Protein AF-A0A6P0KZ24-F1 (afdb_monomer_lite)

pLDDT: mean 71.16, std 10.67, range [44.31, 88.38]

Foldseek 3Di:
DVVVVVVVVLVVVLVVQLVCQCVVPLVVLVVVLVVCVVVDDDDPVNVVVSVVVSVVSNVVSVVVSVD

Sequence (67 aa):
MHLLSERLPLQQELMDQAFTEINNNSLQQLAFVIRELQIREMSQQELIEYLREVYQDIQTSVENLKE

Structure (mmCIF, N/CA/C/O backbone):
data_AF-A0A6P0KZ24-F1
#
_entry.id   AF-A0A6P0KZ24-F1
#
loop_
_atom_site.group_PDB
_atom_site.id
_atom_site.type_symbol
_atom_site.label_atom_id
_atom_site.label_alt_id
_atom_site.label_comp_id
_atom_site.label_asym_id
_atom_site.label_entity_id
_atom_site.label_seq_id
_atom_site.pdbx_PDB_ins_code
_atom_site.Cartn_x
_atom_site.Cartn_y
_atom_site.Cartn_z
_atom_site.occupancy
_atom_site.B_iso_or_equiv
_atom_site.auth_seq_id
_atom_site.auth_comp_id
_atom_site.auth_asym_id
_atom_site.auth_atom_id
_atom_site.pdbx_PDB_model_num
ATOM 1 N N . MET A 1 1 ? 20.081 6.830 -34.002 1.00 47.75 1 MET A N 1
ATOM 2 C CA . MET A 1 1 ? 18.616 6.827 -34.219 1.00 47.75 1 MET A CA 1
ATOM 3 C C 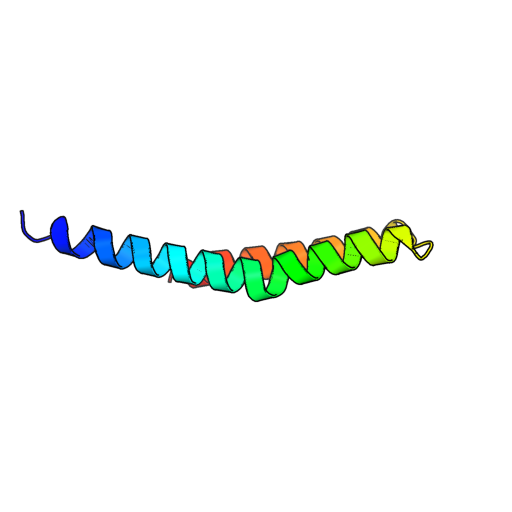. MET A 1 1 ? 17.967 5.440 -34.095 1.00 47.75 1 MET A C 1
ATOM 5 O O . MET A 1 1 ? 16.766 5.373 -34.268 1.00 47.75 1 MET A O 1
ATOM 9 N N . HIS A 1 2 ? 18.693 4.360 -33.754 1.00 49.50 2 HIS A N 1
ATOM 10 C CA . HIS A 1 2 ? 18.083 3.041 -33.473 1.00 49.50 2 HIS A CA 1
ATOM 11 C C . HIS A 1 2 ? 17.880 2.754 -31.969 1.00 49.50 2 HIS A C 1
ATOM 13 O O . HIS A 1 2 ? 16.903 2.127 -31.594 1.00 49.50 2 HIS A O 1
ATOM 19 N N . LEU A 1 3 ? 18.731 3.301 -31.091 1.00 49.75 3 LEU A N 1
ATOM 20 C CA . LEU A 1 3 ? 18.668 3.067 -29.634 1.00 49.75 3 LEU A CA 1
ATOM 21 C C . LEU A 1 3 ? 17.512 3.785 -28.907 1.00 49.75 3 LEU A C 1
ATOM 23 O O . LEU A 1 3 ? 17.173 3.427 -27.785 1.00 49.75 3 LEU A O 1
ATOM 27 N N . LEU A 1 4 ? 16.927 4.824 -29.512 1.00 44.31 4 LEU A N 1
ATOM 28 C CA . LEU A 1 4 ? 15.784 5.556 -28.939 1.00 44.31 4 LEU A CA 1
ATOM 29 C C . LEU A 1 4 ? 14.450 4.863 -29.254 1.00 44.31 4 LEU A C 1
ATOM 31 O O . LEU A 1 4 ? 13.517 4.953 -28.463 1.00 44.31 4 LEU A O 1
ATOM 35 N N . SER A 1 5 ? 14.383 4.149 -30.379 1.00 49.53 5 SER A N 1
ATOM 36 C CA . SER A 1 5 ? 13.197 3.437 -30.863 1.00 49.53 5 SER A CA 1
ATOM 37 C C . SER A 1 5 ? 12.915 2.158 -30.073 1.00 49.53 5 SER A C 1
ATOM 39 O O . SER A 1 5 ? 11.762 1.776 -29.936 1.00 49.53 5 SER A O 1
ATOM 41 N N . GLU A 1 6 ? 13.956 1.520 -29.532 1.00 51.59 6 GLU A N 1
ATOM 42 C CA . GLU A 1 6 ? 13.849 0.292 -28.726 1.00 51.59 6 GLU A CA 1
ATOM 43 C C . GLU A 1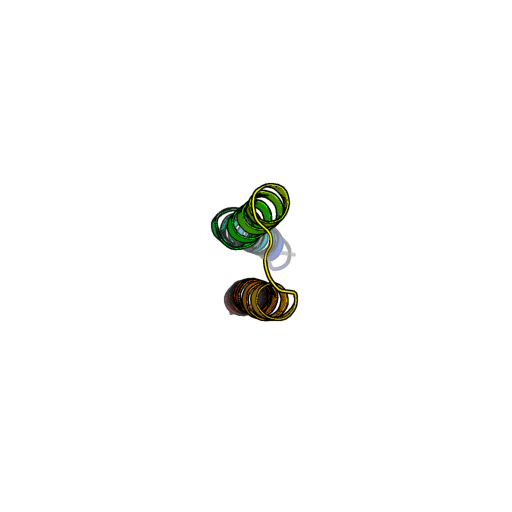 6 ? 13.589 0.567 -27.235 1.00 51.59 6 GLU A C 1
ATOM 45 O O . GLU A 1 6 ? 13.118 -0.309 -26.516 1.00 51.59 6 GLU A O 1
ATOM 50 N N . ARG A 1 7 ? 13.849 1.791 -26.752 1.00 53.31 7 ARG A N 1
ATOM 51 C CA . ARG A 1 7 ? 13.641 2.164 -25.340 1.00 53.31 7 ARG A CA 1
ATOM 52 C C . ARG A 1 7 ? 12.199 2.520 -24.989 1.00 53.31 7 ARG A C 1
ATOM 54 O O . ARG A 1 7 ? 11.802 2.327 -23.844 1.00 53.31 7 ARG A O 1
ATOM 61 N N . LEU A 1 8 ? 11.436 3.052 -25.943 1.00 58.16 8 LEU A N 1
ATOM 62 C CA . LEU A 1 8 ? 10.038 3.431 -25.718 1.00 58.16 8 LEU A CA 1
ATOM 63 C C . LEU A 1 8 ? 9.139 2.219 -25.408 1.00 58.16 8 LEU A C 1
ATOM 65 O O . LEU A 1 8 ? 8.421 2.279 -24.414 1.00 58.16 8 LEU A O 1
ATOM 69 N N . PRO A 1 9 ? 9.206 1.117 -26.186 1.00 64.69 9 PRO A N 1
ATOM 70 C CA . PRO A 1 9 ? 8.395 -0.073 -25.936 1.00 64.69 9 PRO A CA 1
ATOM 71 C C . PRO A 1 9 ? 8.700 -0.709 -24.579 1.00 64.69 9 PRO A C 1
ATOM 73 O O . PRO A 1 9 ? 7.780 -1.020 -23.835 1.00 64.69 9 PRO A O 1
ATOM 76 N N . LEU A 1 10 ? 9.986 -0.808 -24.220 1.00 66.19 10 LEU A N 1
ATOM 77 C CA . LEU A 1 10 ? 10.423 -1.379 -22.945 1.00 66.19 10 LEU A CA 1
ATOM 78 C C . LEU A 1 10 ? 9.943 -0.548 -21.745 1.00 66.19 10 LEU A C 1
ATOM 80 O O . LEU A 1 10 ? 9.492 -1.102 -20.751 1.00 66.19 10 LEU A O 1
ATOM 84 N N . GLN A 1 11 ? 9.995 0.786 -21.833 1.00 61.50 11 GLN A N 1
ATOM 85 C CA . GLN A 1 11 ? 9.452 1.644 -20.774 1.00 61.50 11 GLN A CA 1
ATOM 86 C C . GLN A 1 11 ? 7.936 1.522 -20.634 1.00 61.50 11 GLN A C 1
ATOM 88 O O . GLN A 1 11 ? 7.429 1.605 -19.520 1.00 61.50 11 GLN A O 1
ATOM 93 N N . GLN A 1 12 ? 7.215 1.353 -21.742 1.00 65.50 12 GLN A N 1
ATOM 94 C CA . GLN A 1 12 ? 5.766 1.172 -21.721 1.00 65.50 12 GLN A CA 1
ATOM 95 C C . GLN A 1 12 ? 5.381 -0.175 -21.107 1.00 65.50 12 GLN A C 1
ATOM 97 O O . GLN A 1 12 ? 4.507 -0.218 -20.251 1.00 65.50 12 GLN A O 1
ATOM 102 N N . GLU A 1 13 ? 6.101 -1.239 -21.454 1.00 73.56 13 GLU A N 1
ATOM 103 C CA . GLU A 1 13 ? 5.883 -2.579 -20.909 1.00 73.56 13 GLU A CA 1
ATOM 104 C C . GLU A 1 13 ? 6.180 -2.649 -19.402 1.00 73.56 13 GLU A C 1
ATOM 106 O O . GLU A 1 13 ? 5.374 -3.186 -18.644 1.00 73.56 13 GLU A O 1
ATOM 111 N N . LEU A 1 14 ? 7.266 -2.017 -18.940 1.00 71.44 14 LEU A N 1
ATOM 112 C CA . LEU A 1 14 ? 7.570 -1.885 -17.508 1.00 71.44 14 LEU A CA 1
ATOM 113 C C . LEU A 1 14 ? 6.504 -1.065 -16.766 1.00 71.44 14 LEU A C 1
ATOM 115 O O . LEU A 1 14 ? 6.161 -1.377 -15.629 1.00 71.44 14 LEU A O 1
ATOM 119 N N . MET A 1 15 ? 5.950 -0.028 -17.402 1.00 71.25 15 MET A N 1
ATOM 120 C CA . MET A 1 15 ? 4.881 0.783 -16.814 1.00 71.25 15 MET A CA 1
ATOM 121 C C . MET A 1 15 ? 3.568 -0.001 -16.705 1.00 71.25 15 MET A C 1
ATOM 123 O O . MET A 1 15 ? 2.891 0.088 -15.684 1.00 71.25 15 MET A O 1
ATOM 127 N N . ASP A 1 16 ? 3.226 -0.792 -17.720 1.00 70.00 16 ASP A N 1
ATOM 128 C CA . ASP A 1 16 ? 2.020 -1.621 -17.733 1.00 70.00 16 ASP A CA 1
ATOM 129 C C . ASP A 1 16 ? 2.123 -2.787 -16.735 1.00 70.00 16 ASP A C 1
ATOM 131 O O . ASP A 1 16 ? 1.152 -3.088 -16.034 1.00 70.00 16 ASP A O 1
ATOM 135 N N . GLN A 1 17 ? 3.304 -3.402 -16.600 1.00 67.25 17 GLN A N 1
ATOM 136 C CA . GLN A 1 17 ? 3.584 -4.401 -15.561 1.00 67.25 17 GLN A CA 1
ATOM 137 C C . GLN A 1 17 ? 3.483 -3.784 -14.164 1.00 67.25 17 GLN A C 1
ATOM 139 O O . GLN A 1 17 ? 2.755 -4.308 -13.322 1.00 67.25 17 GLN A O 1
ATOM 144 N N . ALA A 1 18 ? 4.089 -2.611 -13.956 1.00 62.31 18 ALA A N 1
ATOM 145 C CA . ALA A 1 18 ? 3.992 -1.868 -12.705 1.00 62.31 18 ALA A CA 1
ATOM 146 C C . ALA A 1 18 ? 2.553 -1.551 -12.316 1.00 62.31 18 ALA A C 1
ATOM 148 O O . ALA A 1 18 ? 2.123 -1.744 -11.179 1.00 62.31 18 ALA A O 1
ATOM 149 N N . PHE A 1 19 ? 1.795 -1.057 -13.290 1.00 65.88 19 PHE A N 1
ATOM 150 C CA . PHE A 1 19 ? 0.403 -0.705 -13.112 1.00 65.88 19 PHE A CA 1
ATOM 151 C C . PHE A 1 19 ? -0.432 -1.939 -12.773 1.00 65.88 19 PHE A C 1
ATOM 153 O O . PHE A 1 19 ? -1.321 -1.864 -11.927 1.00 65.88 19 PHE A O 1
ATOM 160 N N . THR A 1 2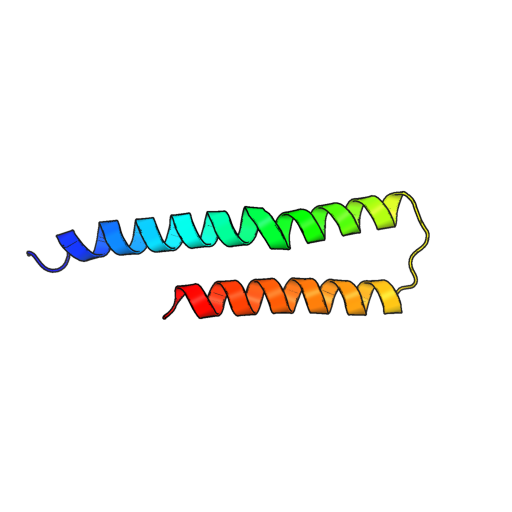0 ? -0.130 -3.077 -13.395 1.00 67.06 20 THR A N 1
ATOM 161 C CA . THR A 1 20 ? -0.814 -4.347 -13.149 1.00 67.06 20 THR A CA 1
ATOM 162 C C . THR A 1 20 ? -0.488 -4.906 -11.764 1.00 67.06 20 THR A C 1
ATOM 164 O O . THR A 1 20 ? -1.408 -5.302 -11.053 1.00 67.06 20 THR A O 1
ATOM 167 N N . GLU A 1 21 ? 0.774 -4.895 -11.334 1.00 66.06 21 GLU A N 1
ATOM 168 C CA . GLU A 1 21 ? 1.184 -5.372 -10.004 1.00 66.06 21 GLU A CA 1
ATOM 169 C C . GLU A 1 21 ? 0.610 -4.504 -8.876 1.00 66.06 21 GLU A C 1
ATOM 171 O O . GLU A 1 21 ? 0.005 -5.024 -7.935 1.00 66.06 21 GLU A O 1
ATOM 176 N N . ILE A 1 22 ? 0.702 -3.175 -9.011 1.00 61.88 22 ILE A N 1
ATOM 177 C CA . ILE A 1 22 ? 0.174 -2.229 -8.019 1.00 61.88 22 ILE A CA 1
ATOM 178 C C . ILE A 1 22 ? -1.356 -2.326 -7.933 1.00 61.88 22 ILE A C 1
ATOM 180 O O . ILE A 1 22 ? -1.904 -2.374 -6.828 1.00 61.88 22 ILE A O 1
ATOM 184 N N . ASN A 1 23 ? -2.063 -2.384 -9.072 1.00 60.66 23 ASN A N 1
ATOM 185 C CA . ASN A 1 23 ? -3.526 -2.490 -9.070 1.00 60.66 23 ASN A CA 1
ATOM 186 C C . ASN A 1 23 ? -4.038 -3.853 -8.605 1.00 60.66 23 ASN A C 1
ATOM 188 O O . ASN A 1 23 ? -5.122 -3.907 -8.024 1.00 60.66 23 ASN A O 1
ATOM 192 N N . ASN A 1 24 ? -3.311 -4.944 -8.861 1.00 64.81 24 ASN A N 1
ATOM 193 C CA . ASN A 1 24 ? -3.799 -6.279 -8.521 1.00 64.81 24 ASN A CA 1
ATOM 194 C C . ASN A 1 24 ? -3.568 -6.669 -7.062 1.00 64.81 24 ASN A C 1
ATOM 196 O O . ASN A 1 24 ? -4.270 -7.559 -6.594 1.00 64.81 24 ASN A O 1
ATOM 200 N N . ASN A 1 25 ? -2.646 -6.026 -6.336 1.00 69.56 25 ASN A N 1
ATOM 201 C CA . ASN A 1 25 ? -2.354 -6.413 -4.953 1.00 69.56 25 ASN A CA 1
ATOM 202 C C . ASN A 1 25 ? -2.545 -5.250 -3.967 1.00 69.56 25 ASN A C 1
ATOM 204 O O . ASN A 1 25 ? -3.530 -5.211 -3.230 1.00 69.56 25 ASN A O 1
ATOM 208 N N . SER A 1 26 ? -1.685 -4.234 -4.001 1.00 71.44 26 SER A N 1
ATOM 209 C CA . SER A 1 26 ? -1.669 -3.203 -2.956 1.00 71.44 26 SER A CA 1
ATOM 210 C C . SER A 1 26 ? -2.864 -2.245 -2.996 1.00 71.44 26 SER A C 1
ATOM 212 O O . SER A 1 26 ? -3.373 -1.837 -1.952 1.00 71.44 26 SER A O 1
ATOM 214 N N . LEU A 1 27 ? -3.365 -1.897 -4.188 1.00 73.81 27 LEU A N 1
ATOM 215 C CA . LEU A 1 27 ? -4.539 -1.023 -4.315 1.00 73.81 27 LEU A CA 1
ATOM 216 C C . LEU A 1 27 ? -5.825 -1.727 -3.848 1.00 73.81 27 LEU A C 1
ATOM 218 O O . LEU A 1 27 ? -6.694 -1.100 -3.240 1.00 73.81 27 LEU A O 1
ATOM 222 N N . GLN A 1 28 ? -5.921 -3.042 -4.074 1.00 72.88 28 GLN A N 1
ATOM 223 C CA . GLN A 1 28 ? -7.016 -3.873 -3.565 1.00 72.88 28 GLN A CA 1
ATOM 224 C C . GLN A 1 28 ? -6.940 -4.044 -2.045 1.00 72.88 28 GLN A C 1
ATOM 226 O O . GLN A 1 28 ? -7.966 -3.914 -1.375 1.00 72.88 28 GLN A O 1
ATOM 231 N N . GLN A 1 29 ? -5.744 -4.266 -1.490 1.00 72.06 29 GLN A N 1
ATOM 232 C CA . GLN A 1 29 ? -5.525 -4.310 -0.040 1.00 72.06 29 GLN A CA 1
ATOM 233 C C . GLN A 1 29 ? -5.913 -2.980 0.625 1.00 72.06 29 GLN A C 1
ATOM 235 O O . GLN A 1 29 ? -6.627 -2.971 1.625 1.00 72.06 29 GLN A O 1
ATOM 240 N N . LEU A 1 30 ? -5.540 -1.838 0.037 1.00 79.25 30 LEU A N 1
ATOM 241 C CA . LEU A 1 30 ? -5.929 -0.528 0.562 1.00 79.25 30 LEU A CA 1
ATOM 242 C C . LEU A 1 30 ? -7.451 -0.311 0.506 1.00 79.25 30 LEU A C 1
ATOM 244 O O . LEU A 1 30 ? -8.049 0.168 1.471 1.00 79.25 30 LEU A O 1
ATOM 248 N N . ALA A 1 31 ? -8.098 -0.695 -0.598 1.00 77.56 31 ALA A N 1
ATOM 249 C CA . ALA A 1 31 ? -9.553 -0.626 -0.725 1.00 77.56 31 ALA A CA 1
ATOM 250 C C . ALA A 1 31 ? -10.269 -1.515 0.310 1.00 77.56 31 ALA A C 1
ATOM 252 O O . ALA A 1 31 ? -11.302 -1.118 0.857 1.00 77.56 31 ALA A O 1
ATOM 253 N N . PHE A 1 32 ? -9.706 -2.688 0.617 1.00 75.44 32 PHE A N 1
ATOM 254 C CA . PHE A 1 32 ? -10.194 -3.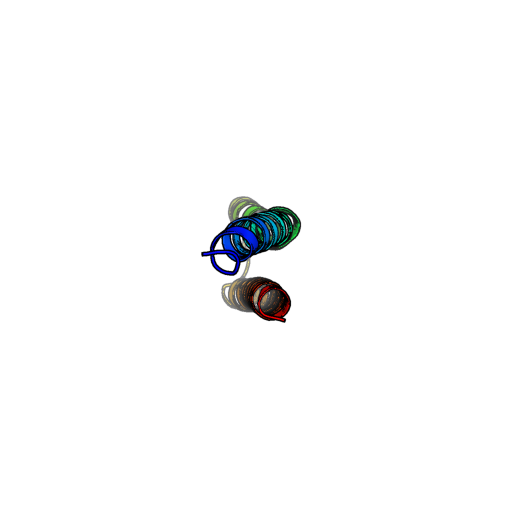570 1.674 1.00 75.44 32 PHE A CA 1
ATOM 255 C C . PHE A 1 32 ? -10.116 -2.901 3.054 1.00 75.44 32 PHE A C 1
ATOM 257 O O . PHE A 1 32 ? -11.112 -2.893 3.772 1.00 75.44 32 PHE A O 1
ATOM 264 N N . VAL A 1 33 ? -8.999 -2.252 3.395 1.00 73.06 33 VAL A N 1
ATOM 265 C CA . VAL A 1 33 ? -8.839 -1.529 4.674 1.00 73.06 33 VAL A CA 1
ATOM 266 C C . VAL A 1 33 ? -9.837 -0.395 4.815 1.00 73.06 33 VAL A C 1
ATOM 268 O O . VAL A 1 33 ? -10.476 -0.263 5.855 1.00 73.06 33 VAL A O 1
ATOM 271 N N . ILE A 1 34 ? -9.990 0.419 3.766 1.00 78.94 34 ILE A N 1
ATOM 272 C CA . ILE A 1 34 ? -10.944 1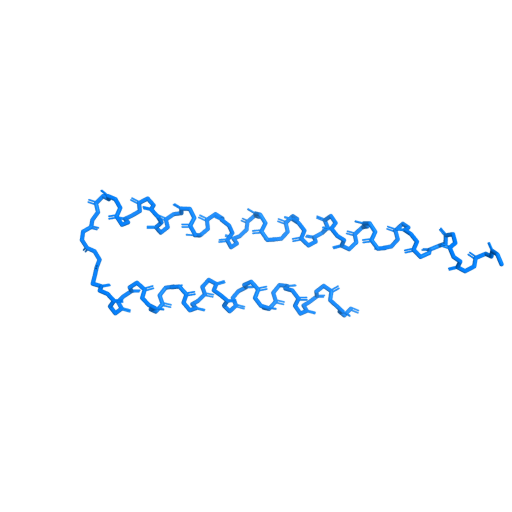.534 3.764 1.00 78.94 34 ILE A CA 1
ATOM 273 C C . ILE A 1 34 ? -12.355 1.011 4.041 1.00 78.94 34 ILE A C 1
ATOM 275 O O . ILE A 1 34 ? -13.094 1.612 4.818 1.00 78.94 34 ILE A O 1
ATOM 279 N N . ARG A 1 35 ? -12.719 -0.129 3.446 1.00 75.94 35 ARG A N 1
ATOM 280 C CA . ARG A 1 35 ? -14.012 -0.774 3.674 1.00 75.94 35 ARG A CA 1
ATOM 281 C C . ARG A 1 35 ? -14.138 -1.351 5.087 1.00 75.94 35 ARG A C 1
ATOM 283 O O . ARG A 1 35 ? -15.178 -1.167 5.709 1.00 75.94 35 ARG A O 1
ATOM 290 N N . GLU A 1 36 ? -13.115 -2.020 5.610 1.00 69.88 36 GLU A N 1
ATOM 291 C CA . GLU A 1 36 ? -13.164 -2.595 6.961 1.00 69.88 36 GLU A CA 1
ATOM 292 C C . GLU A 1 36 ? -13.240 -1.510 8.042 1.00 69.88 36 GLU A C 1
ATOM 294 O O . GLU A 1 36 ? -14.031 -1.654 8.970 1.00 69.88 36 GLU A O 1
ATOM 299 N N . LEU A 1 37 ? -12.540 -0.381 7.878 1.00 73.75 37 LEU A N 1
ATOM 300 C CA . LEU A 1 37 ? -12.659 0.796 8.753 1.00 73.75 37 LEU A CA 1
ATOM 301 C C . LEU A 1 37 ? -14.064 1.417 8.760 1.00 73.75 37 LEU A C 1
ATOM 303 O O . LEU A 1 37 ? -14.448 2.069 9.727 1.00 73.75 37 LEU A O 1
ATOM 307 N N . GLN A 1 38 ? -14.830 1.254 7.679 1.00 72.81 38 GLN A N 1
ATOM 308 C CA . GLN A 1 38 ? -16.216 1.727 7.607 1.00 72.81 38 GLN A CA 1
ATOM 309 C C . GLN A 1 38 ? -17.199 0.784 8.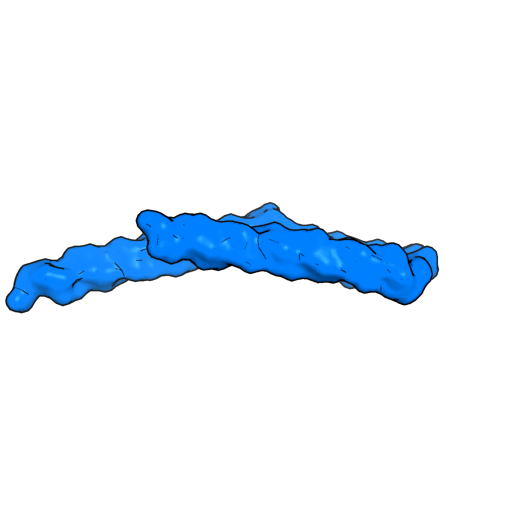311 1.00 72.81 38 GLN A C 1
ATOM 311 O O . GLN A 1 38 ? -18.304 1.203 8.653 1.00 72.81 38 GLN A O 1
ATOM 316 N N . ILE A 1 39 ? -16.829 -0.487 8.490 1.00 72.38 39 ILE A N 1
ATOM 317 C CA . ILE A 1 39 ? -17.716 -1.544 8.997 1.00 72.38 39 ILE A CA 1
ATOM 318 C C . ILE A 1 39 ? -17.370 -1.915 10.446 1.00 72.38 39 ILE A C 1
ATOM 320 O O . ILE A 1 39 ? -18.246 -2.356 11.192 1.00 72.38 39 ILE A O 1
ATOM 324 N N . ARG A 1 40 ? -16.111 -1.744 10.860 1.00 67.38 40 ARG A N 1
ATOM 325 C CA . ARG A 1 40 ? -15.591 -2.128 12.176 1.00 67.38 40 ARG A CA 1
ATOM 326 C C . ARG A 1 40 ? -14.761 -1.004 12.783 1.00 67.38 40 ARG A C 1
ATOM 328 O O . ARG A 1 40 ? -14.050 -0.293 12.081 1.00 67.38 40 ARG A O 1
ATOM 335 N N . GLU A 1 41 ? -14.799 -0.899 14.108 1.00 69.50 41 GLU A N 1
ATOM 336 C CA . GLU A 1 41 ? -13.826 -0.091 14.842 1.00 69.50 41 GLU A CA 1
ATOM 337 C C . GLU A 1 41 ? -12.486 -0.833 14.861 1.00 69.50 41 GLU A C 1
ATOM 339 O O . GLU A 1 41 ? -12.356 -1.897 15.463 1.00 69.50 41 GLU A O 1
ATOM 344 N N . MET A 1 42 ? -11.502 -0.275 14.161 1.00 74.75 42 MET A N 1
ATOM 345 C CA . MET A 1 42 ? -10.106 -0.701 14.199 1.00 74.75 42 MET A CA 1
ATOM 346 C C . MET A 1 42 ? -9.347 0.277 15.087 1.00 74.75 42 MET A C 1
ATOM 348 O O . MET A 1 42 ? -9.544 1.493 14.977 1.00 74.75 42 MET A O 1
ATOM 352 N N . SER A 1 43 ? -8.478 -0.219 15.964 1.00 83.44 43 SER A N 1
ATOM 353 C CA . SER A 1 43 ? -7.647 0.688 16.748 1.00 83.44 43 SER A CA 1
ATOM 354 C C . SER A 1 43 ? -6.673 1.441 15.837 1.00 83.44 43 SER A C 1
ATOM 356 O O . SER A 1 43 ? -6.252 0.958 14.784 1.00 83.44 43 SER A O 1
ATOM 358 N N . GLN A 1 44 ? -6.267 2.638 16.259 1.00 80.38 44 GLN A N 1
ATOM 359 C CA . GLN A 1 44 ? -5.287 3.429 15.513 1.00 80.38 44 GLN A CA 1
ATOM 360 C C . GLN A 1 44 ? -3.963 2.670 15.311 1.00 80.38 44 GLN A C 1
ATOM 362 O O . GLN A 1 44 ? -3.301 2.858 14.294 1.00 80.38 44 GLN A O 1
ATOM 367 N N . GLN A 1 45 ? -3.576 1.816 16.264 1.00 85.31 45 GLN A N 1
ATOM 368 C CA . GLN A 1 45 ? -2.336 1.046 16.191 1.00 85.31 45 GLN A CA 1
ATOM 369 C C . GLN A 1 45 ? -2.419 -0.077 15.150 1.00 85.31 45 GLN A C 1
ATOM 371 O O . GLN A 1 45 ? -1.518 -0.181 14.322 1.00 85.31 45 GLN A O 1
ATOM 376 N N . GLU A 1 46 ? -3.521 -0.831 15.127 1.00 82.62 46 GLU A N 1
ATOM 377 C CA . GLU A 1 46 ? -3.777 -1.858 14.104 1.00 82.62 46 GLU A CA 1
ATOM 378 C C . GLU A 1 46 ? -3.824 -1.245 12.698 1.00 82.62 46 GLU A C 1
ATOM 380 O O . GLU A 1 46 ? -3.251 -1.788 11.756 1.00 82.62 46 GLU A O 1
ATOM 385 N N . LEU A 1 47 ? -4.430 -0.059 12.559 1.00 83.69 47 LEU A N 1
ATOM 386 C CA . LEU A 1 47 ? -4.448 0.663 11.289 1.00 83.69 47 LEU A CA 1
ATOM 387 C C . LEU A 1 47 ? -3.039 1.071 10.833 1.00 83.69 47 LEU A C 1
ATOM 389 O O . LEU A 1 47 ? -2.708 0.952 9.655 1.00 83.69 47 LEU A O 1
ATOM 393 N N . ILE A 1 48 ? -2.205 1.570 11.750 1.00 84.19 48 ILE A N 1
ATOM 394 C CA . ILE A 1 48 ? -0.829 1.971 11.431 1.00 84.19 48 ILE A CA 1
ATOM 395 C C . ILE A 1 48 ? 0.008 0.765 10.996 1.00 84.19 48 ILE A C 1
ATOM 397 O O . ILE A 1 48 ? 0.789 0.894 10.054 1.00 84.19 48 ILE A O 1
ATOM 401 N N . GLU A 1 49 ? -0.136 -0.383 11.660 1.00 86.69 49 GLU A N 1
ATOM 402 C CA . GLU A 1 49 ? 0.564 -1.617 11.281 1.00 86.69 49 GLU A CA 1
ATOM 403 C C . GLU A 1 49 ? 0.153 -2.069 9.880 1.00 86.69 49 GLU A C 1
ATOM 405 O O . GLU A 1 49 ? 1.017 -2.254 9.023 1.00 86.69 49 GLU A O 1
ATOM 410 N N . TYR A 1 50 ? -1.148 -2.103 9.593 1.00 81.44 50 TYR A N 1
ATOM 411 C CA . TYR A 1 50 ? -1.635 -2.511 8.279 1.00 81.44 50 TYR A CA 1
ATOM 412 C C . TYR A 1 50 ? -1.187 -1.556 7.160 1.00 81.44 50 TYR A C 1
ATOM 414 O O . TYR A 1 50 ? -0.736 -1.980 6.097 1.00 81.44 50 TYR A O 1
ATOM 422 N N . LEU A 1 51 ? -1.264 -0.239 7.384 1.00 83.44 51 LEU A N 1
ATOM 423 C CA . LEU A 1 51 ? -0.810 0.745 6.394 1.00 83.44 51 LEU A CA 1
ATOM 424 C C . LEU A 1 51 ? 0.697 0.644 6.120 1.00 83.44 51 LEU A C 1
ATOM 426 O O . LEU A 1 51 ? 1.127 0.938 5.004 1.00 83.44 51 LEU A O 1
ATOM 430 N N . ARG A 1 52 ? 1.502 0.227 7.108 1.00 88.38 52 ARG A N 1
ATOM 431 C CA . ARG A 1 52 ? 2.935 -0.033 6.909 1.00 88.38 52 ARG A CA 1
ATOM 432 C C . ARG A 1 52 ? 3.176 -1.246 6.020 1.00 88.38 52 ARG A C 1
ATOM 434 O O . ARG A 1 52 ? 4.036 -1.155 5.152 1.00 88.38 52 ARG A O 1
ATOM 441 N N . GLU A 1 53 ? 2.425 -2.329 6.207 1.00 85.19 53 GLU A N 1
ATOM 442 C CA . GLU A 1 53 ? 2.522 -3.521 5.353 1.00 85.19 53 GLU A CA 1
ATOM 443 C C . GLU A 1 53 ? 2.190 -3.180 3.897 1.00 85.19 53 GLU A C 1
ATOM 445 O O . GLU A 1 53 ? 3.009 -3.411 3.011 1.00 85.19 53 GLU A O 1
ATOM 450 N N . VAL A 1 54 ? 1.063 -2.499 3.659 1.00 82.25 54 VAL A N 1
ATOM 451 C CA . VAL A 1 54 ? 0.672 -2.058 2.307 1.00 82.25 54 VAL A CA 1
ATOM 452 C C . VAL A 1 54 ? 1.731 -1.141 1.690 1.00 82.25 54 VAL A C 1
ATOM 454 O O . VAL A 1 54 ? 2.061 -1.272 0.512 1.00 82.25 54 VAL A O 1
ATOM 457 N N . TYR A 1 55 ? 2.287 -0.207 2.467 1.00 82.38 55 TYR A N 1
ATOM 458 C CA . TYR A 1 55 ? 3.357 0.671 1.991 1.00 82.38 55 TYR A CA 1
ATOM 459 C C . TYR A 1 55 ? 4.608 -0.117 1.584 1.00 82.38 55 TYR A C 1
ATOM 461 O O . TYR A 1 55 ? 5.211 0.181 0.553 1.00 82.38 55 TYR A O 1
ATOM 469 N N . GLN A 1 56 ? 4.989 -1.121 2.372 1.00 85.12 56 GLN A N 1
ATOM 470 C CA . GLN A 1 56 ? 6.169 -1.933 2.109 1.00 85.12 56 GLN A CA 1
ATOM 471 C C . GLN A 1 56 ? 5.979 -2.826 0.876 1.00 85.12 56 GLN A C 1
ATOM 473 O O . GLN A 1 56 ? 6.875 -2.878 0.038 1.00 85.12 56 GLN A O 1
ATOM 478 N N . ASP A 1 57 ? 4.791 -3.406 0.694 1.00 80.81 57 ASP A N 1
ATOM 479 C CA . ASP A 1 57 ? 4.430 -4.168 -0.508 1.00 80.81 57 ASP A CA 1
ATOM 480 C C . ASP A 1 57 ? 4.492 -3.300 -1.777 1.00 80.81 57 ASP A C 1
ATOM 482 O O . ASP A 1 57 ? 5.041 -3.719 -2.802 1.00 80.81 57 ASP A O 1
ATOM 486 N N . ILE A 1 58 ? 3.991 -2.058 -1.709 1.00 79.69 58 ILE A N 1
ATOM 487 C CA . ILE A 1 58 ? 4.108 -1.092 -2.815 1.00 79.69 58 ILE A CA 1
ATOM 488 C C . ILE A 1 58 ? 5.577 -0.774 -3.080 1.00 79.69 58 ILE A C 1
ATOM 490 O O . ILE A 1 58 ? 5.999 -0.763 -4.235 1.00 79.69 58 ILE A O 1
ATOM 494 N N . GLN A 1 59 ? 6.360 -0.507 -2.032 1.00 81.44 59 GLN A N 1
ATOM 495 C CA . GLN A 1 59 ? 7.768 -0.156 -2.174 1.00 81.44 59 GLN A CA 1
ATOM 496 C C . GLN A 1 59 ? 8.560 -1.292 -2.833 1.00 81.44 59 GLN A C 1
ATOM 498 O O . GLN A 1 59 ? 9.301 -1.031 -3.778 1.00 81.44 59 GLN A O 1
ATOM 503 N N . THR A 1 60 ? 8.361 -2.538 -2.397 1.00 82.50 60 THR A N 1
ATOM 504 C CA . THR A 1 60 ? 9.002 -3.717 -2.992 1.00 82.50 60 THR A CA 1
ATOM 505 C C . THR A 1 60 ? 8.577 -3.918 -4.443 1.00 82.50 60 THR A C 1
ATOM 507 O O . THR A 1 60 ? 9.429 -4.151 -5.294 1.00 82.50 60 THR A O 1
ATOM 510 N N . SER A 1 61 ? 7.289 -3.758 -4.758 1.00 77.25 61 SER A N 1
ATOM 511 C CA . SER A 1 61 ? 6.812 -3.843 -6.146 1.00 77.25 61 SER A CA 1
ATOM 512 C C . SER A 1 61 ? 7.490 -2.778 -7.020 1.00 77.25 61 SER A C 1
ATOM 514 O O . SER A 1 61 ? 8.022 -3.082 -8.080 1.00 77.25 61 SER A O 1
ATOM 516 N N . VAL A 1 62 ? 7.576 -1.533 -6.534 1.00 74.25 62 VAL A N 1
ATOM 517 C CA . VAL A 1 62 ? 8.271 -0.423 -7.213 1.00 74.25 62 VAL A CA 1
ATOM 518 C C . VAL A 1 62 ? 9.776 -0.664 -7.373 1.00 74.25 62 VAL A C 1
ATOM 520 O O . VAL A 1 62 ? 10.357 -0.209 -8.359 1.00 74.25 62 VAL A O 1
ATOM 523 N N . GLU A 1 63 ? 10.427 -1.327 -6.418 1.00 76.38 63 GLU A N 1
ATOM 524 C CA . GLU A 1 63 ? 11.843 -1.702 -6.506 1.00 76.38 63 GLU A CA 1
ATOM 525 C C . GLU A 1 63 ? 12.076 -2.795 -7.554 1.00 76.38 63 GLU A C 1
ATOM 527 O O . GLU A 1 63 ? 12.957 -2.623 -8.394 1.00 76.38 63 GLU A O 1
ATOM 532 N N . ASN A 1 64 ? 11.239 -3.836 -7.587 1.00 73.25 64 ASN A N 1
ATOM 533 C CA . ASN A 1 64 ? 11.340 -4.929 -8.561 1.00 73.25 64 ASN A CA 1
ATOM 534 C C . ASN A 1 64 ? 11.173 -4.462 -10.016 1.00 73.25 64 ASN A C 1
ATOM 536 O O . ASN A 1 64 ? 11.740 -5.054 -10.922 1.00 73.25 64 ASN A O 1
ATOM 540 N N . LEU A 1 65 ? 10.435 -3.376 -10.251 1.00 69.38 65 LEU A N 1
ATOM 541 C CA . LEU A 1 65 ? 10.251 -2.794 -11.587 1.00 69.38 65 LEU A CA 1
ATOM 542 C C . LEU A 1 65 ? 11.466 -1.997 -12.092 1.00 69.38 65 LEU A C 1
ATOM 544 O O . LEU A 1 65 ? 11.469 -1.533 -13.234 1.00 69.38 65 LEU A O 1
ATOM 548 N N . LYS A 1 66 ? 12.460 -1.748 -11.230 1.00 59.97 66 LYS A N 1
ATOM 549 C CA . LYS A 1 66 ? 13.698 -1.033 -11.583 1.00 59.97 66 LYS A CA 1
ATOM 550 C C . LYS A 1 66 ? 14.851 -1.973 -11.944 1.00 59.97 66 LYS A C 1
ATOM 552 O O . LYS A 1 66 ? 15.846 -1.469 -12.472 1.00 59.97 66 LYS A O 1
ATOM 557 N N . GLU A 1 67 ? 14.740 -3.263 -11.624 1.00 54.25 67 GLU A N 1
ATOM 558 C CA . GLU A 1 67 ? 15.697 -4.326 -11.983 1.00 54.25 67 GLU A CA 1
ATOM 559 C C . GLU A 1 67 ? 15.396 -4.914 -13.368 1.00 54.25 67 GLU A C 1
ATOM 561 O O . GLU A 1 67 ? 16.379 -5.209 -14.089 1.00 54.25 67 GLU A O 1
#

Secondary structure (DSSP, 8-state):
--TTTTHHHHHHHHHHHHHHHIIIIIHHHHHHHHHHHHHS---HHHHHHHHHHHHHHHHHHHHHTT-

Radius of gyration: 16.86 Å; chains: 1; bounding box: 36×13×51 Å